Protein AF-A0AAD1RWJ0-F1 (afdb_monomer)

Structure (mmCIF, N/CA/C/O backbone):
data_AF-A0AAD1RWJ0-F1
#
_entry.id   AF-A0AAD1RWJ0-F1
#
loop_
_atom_site.group_PDB
_atom_site.id
_atom_site.type_symbol
_atom_site.label_atom_id
_atom_site.label_alt_id
_atom_site.label_comp_id
_atom_site.label_asym_id
_atom_site.label_entity_id
_atom_site.label_seq_id
_atom_site.pdbx_PDB_ins_code
_atom_site.Cartn_x
_atom_site.Cartn_y
_atom_site.Cartn_z
_atom_site.occupancy
_atom_site.B_iso_or_equiv
_atom_site.auth_seq_id
_atom_site.auth_comp_id
_atom_site.auth_asym_id
_atom_site.auth_atom_id
_atom_site.pdbx_PDB_model_num
ATOM 1 N N . MET A 1 1 ? 9.989 18.189 -9.748 1.00 42.88 1 MET A N 1
ATOM 2 C CA . MET A 1 1 ? 9.091 17.374 -8.898 1.00 42.88 1 MET A CA 1
ATOM 3 C C . MET A 1 1 ? 9.629 17.448 -7.470 1.00 42.88 1 MET A C 1
ATOM 5 O O . MET A 1 1 ? 10.828 17.270 -7.305 1.00 42.88 1 MET A O 1
ATOM 9 N N . ARG A 1 2 ? 8.821 17.850 -6.477 1.00 47.28 2 ARG A N 1
ATOM 10 C CA . ARG A 1 2 ? 9.262 18.104 -5.085 1.00 47.28 2 ARG A CA 1
ATOM 11 C C . ARG A 1 2 ? 8.945 16.891 -4.203 1.00 47.28 2 ARG A C 1
ATOM 13 O O . ARG A 1 2 ? 7.812 16.426 -4.226 1.00 47.28 2 ARG A O 1
ATOM 20 N N . ALA A 1 3 ? 9.927 16.412 -3.439 1.00 52.38 3 ALA A N 1
ATOM 21 C CA . ALA A 1 3 ? 9.754 15.377 -2.417 1.00 52.38 3 ALA A CA 1
ATOM 22 C C . ALA A 1 3 ? 9.238 15.987 -1.092 1.00 52.38 3 ALA A C 1
ATOM 24 O O . ALA A 1 3 ? 9.567 17.142 -0.806 1.00 52.38 3 ALA A O 1
ATOM 25 N N . PRO A 1 4 ? 8.457 15.254 -0.274 1.00 54.41 4 PRO A N 1
ATOM 26 C CA . PRO A 1 4 ? 8.002 15.746 1.024 1.00 54.41 4 PRO A CA 1
ATOM 27 C C . PRO A 1 4 ? 9.084 15.598 2.109 1.00 54.41 4 PRO A C 1
ATOM 29 O O . PRO A 1 4 ? 9.644 14.523 2.317 1.00 54.41 4 PRO A O 1
ATOM 32 N N . SER A 1 5 ? 9.355 16.696 2.820 1.00 50.44 5 SER A N 1
ATOM 33 C CA . SER A 1 5 ? 10.233 16.772 3.991 1.00 50.44 5 SER A CA 1
ATOM 34 C C . SER A 1 5 ? 9.494 16.334 5.259 1.00 50.44 5 SER A C 1
ATOM 36 O O . SER A 1 5 ? 8.494 16.952 5.621 1.00 50.44 5 SER A O 1
ATOM 38 N N . TRP A 1 6 ? 10.000 15.325 5.967 1.00 49.28 6 TRP A N 1
ATOM 39 C CA . TRP A 1 6 ? 9.500 14.935 7.289 1.00 49.28 6 TRP A CA 1
ATOM 40 C C . TRP A 1 6 ? 10.481 15.416 8.362 1.00 49.28 6 TRP A C 1
ATOM 42 O O . TRP A 1 6 ? 11.489 14.769 8.634 1.00 49.28 6 TRP A O 1
ATOM 52 N N . THR A 1 7 ? 10.208 16.572 8.965 1.00 56.56 7 THR A N 1
ATOM 53 C CA . THR A 1 7 ? 10.874 17.003 10.201 1.00 56.56 7 THR A CA 1
ATOM 54 C C . THR A 1 7 ? 10.150 16.378 11.388 1.00 56.56 7 THR A C 1
ATOM 56 O O . THR A 1 7 ? 8.975 16.657 11.626 1.00 56.56 7 THR A O 1
ATOM 59 N N . GLY A 1 8 ? 10.850 15.492 12.097 1.00 38.75 8 GLY A N 1
ATOM 60 C CA . GLY A 1 8 ? 10.340 14.764 13.253 1.00 38.75 8 GLY A CA 1
ATOM 61 C C . GLY A 1 8 ? 10.073 15.663 14.459 1.00 38.75 8 GLY A C 1
ATOM 62 O O . GLY A 1 8 ? 10.900 16.492 14.828 1.00 38.75 8 GLY A O 1
ATOM 63 N N . HIS A 1 9 ? 8.931 15.439 15.106 1.00 42.75 9 HIS A N 1
ATOM 64 C CA . HIS A 1 9 ? 8.658 15.929 16.452 1.00 42.75 9 HIS A CA 1
ATOM 65 C C . HIS A 1 9 ? 9.083 14.859 17.463 1.00 42.75 9 HIS A C 1
ATOM 67 O O . HIS A 1 9 ? 8.524 13.764 17.509 1.00 42.75 9 HIS A O 1
ATOM 73 N N . ARG A 1 10 ? 10.100 15.188 18.262 1.00 45.78 10 ARG A N 1
ATOM 74 C CA . ARG A 1 10 ? 10.555 14.432 19.431 1.00 45.78 10 ARG A CA 1
ATOM 75 C C . ARG A 1 10 ? 10.017 15.167 20.659 1.00 45.78 10 ARG A C 1
ATOM 77 O O . ARG A 1 10 ? 10.449 16.285 20.912 1.00 45.78 10 ARG A O 1
ATOM 84 N N . SER A 1 11 ? 9.102 14.555 21.402 1.00 53.25 11 SER A N 1
ATOM 85 C CA . SER A 1 11 ? 8.673 15.053 22.714 1.00 53.25 11 SER A CA 1
ATOM 86 C C . SER A 1 11 ? 8.877 13.943 23.735 1.00 53.25 11 SER A C 1
ATOM 88 O O . SER A 1 11 ? 8.179 12.932 23.730 1.00 53.25 11 SER A O 1
ATOM 90 N N . THR A 1 12 ? 9.911 14.121 24.549 1.00 50.44 12 THR A N 1
ATOM 91 C CA . THR A 1 12 ? 10.220 13.346 25.749 1.00 50.44 12 THR A CA 1
ATOM 92 C C . THR A 1 12 ? 9.875 14.215 26.948 1.00 50.44 12 THR A C 1
ATOM 94 O O . THR A 1 12 ? 10.560 15.207 27.173 1.00 50.44 12 THR A O 1
ATOM 97 N N . GLU A 1 13 ? 8.857 13.835 27.711 1.00 46.53 13 GLU A N 1
ATOM 98 C CA . GLU A 1 13 ? 8.582 14.357 29.055 1.00 46.53 13 GLU A CA 1
ATOM 99 C C . GLU A 1 13 ? 8.280 13.123 29.922 1.00 46.53 13 GLU A C 1
ATOM 101 O O . GLU A 1 13 ? 7.460 12.285 29.552 1.00 46.53 13 GLU A O 1
ATOM 106 N N . ALA A 1 14 ? 9.214 12.763 30.804 1.00 40.62 14 ALA A N 1
ATOM 107 C CA . ALA A 1 14 ? 9.279 13.174 32.211 1.00 40.62 14 ALA A CA 1
ATOM 108 C C . ALA A 1 14 ? 8.410 12.246 33.079 1.00 40.62 14 ALA A C 1
ATOM 110 O O . ALA A 1 14 ? 7.192 12.370 33.137 1.00 40.62 14 ALA A O 1
ATOM 111 N N . ILE A 1 15 ? 9.066 11.264 33.706 1.00 42.72 15 ILE A N 1
ATOM 112 C CA . ILE A 1 15 ? 8.490 10.391 34.731 1.00 42.72 15 ILE A CA 1
ATOM 113 C C . ILE A 1 15 ? 9.055 10.892 36.060 1.00 42.72 15 ILE A C 1
ATOM 115 O O . ILE A 1 15 ? 10.237 10.693 36.333 1.00 42.72 15 ILE A O 1
ATOM 119 N N . GLU A 1 16 ? 8.224 11.567 36.849 1.00 48.88 16 GLU A N 1
ATOM 120 C CA . GLU A 1 16 ? 8.459 11.797 38.275 1.00 48.88 16 GLU A 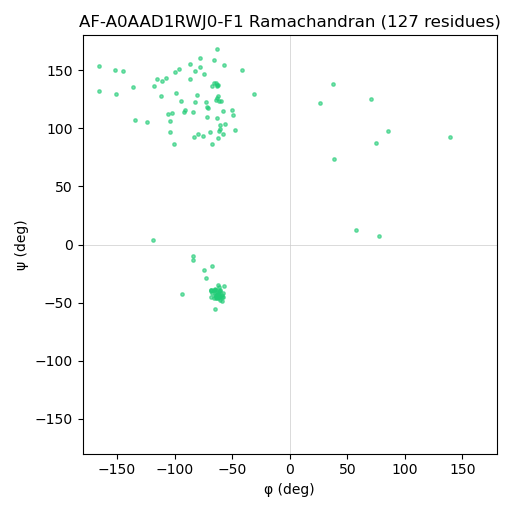CA 1
ATOM 121 C C . GLU A 1 16 ? 7.731 10.703 39.074 1.00 48.88 16 GLU A C 1
ATOM 123 O O . GLU A 1 16 ? 6.525 10.501 38.932 1.00 48.88 16 GLU A O 1
ATOM 128 N N . GLU A 1 17 ? 8.488 9.978 39.895 1.00 44.47 17 GLU A N 1
ATOM 129 C CA . GLU A 1 17 ? 8.018 9.307 41.117 1.00 44.47 17 GLU A CA 1
ATOM 130 C C . GLU A 1 17 ? 7.886 10.368 42.233 1.00 44.47 17 GLU A C 1
ATOM 132 O O . GLU A 1 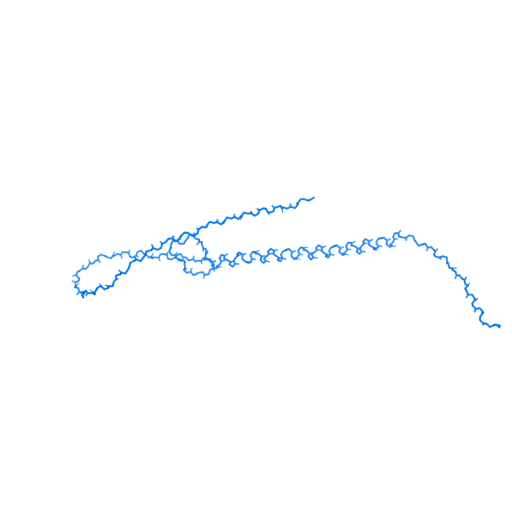17 ? 8.622 11.359 42.168 1.00 44.47 17 GLU A O 1
ATOM 137 N N . PRO A 1 18 ? 7.013 10.215 43.260 1.00 47.38 18 PRO A N 1
ATOM 138 C CA . PRO A 1 18 ? 7.347 9.315 44.379 1.00 47.38 18 PRO A CA 1
ATOM 139 C C . PRO A 1 18 ? 6.187 8.640 45.154 1.00 47.38 18 PRO A C 1
ATOM 141 O O . PRO A 1 18 ? 5.099 9.181 45.317 1.00 47.38 18 PRO A O 1
ATOM 144 N N . LEU A 1 19 ? 6.514 7.444 45.672 1.00 48.69 19 LEU A N 1
ATOM 145 C CA . LEU A 1 19 ? 6.240 6.883 47.012 1.00 48.69 19 LEU A CA 1
ATOM 146 C C . LEU A 1 19 ?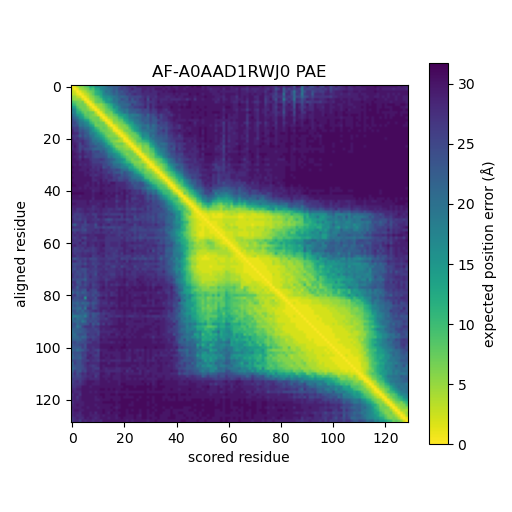 5.020 7.392 47.806 1.00 48.69 19 LEU A C 1
ATOM 148 O O . LEU A 1 19 ? 5.033 8.516 48.281 1.00 48.69 19 LEU A O 1
ATOM 152 N N . GLU A 1 20 ? 4.120 6.469 48.172 1.00 39.91 20 GLU A N 1
ATOM 153 C CA . GLU A 1 20 ? 3.724 6.253 49.577 1.00 39.91 20 GLU A CA 1
ATOM 154 C C . GLU A 1 20 ? 2.955 4.927 49.750 1.00 39.91 20 GLU A C 1
ATOM 156 O O . GLU A 1 20 ? 2.039 4.595 49.000 1.00 39.91 20 GLU A O 1
ATOM 161 N N . SER A 1 21 ? 3.355 4.147 50.758 1.00 49.81 21 SER A N 1
ATOM 162 C CA . SER A 1 21 ? 2.581 3.022 51.303 1.00 49.81 21 SER A CA 1
ATOM 163 C C . SER A 1 21 ? 1.616 3.545 52.371 1.00 49.81 21 SER A C 1
ATOM 165 O O . SER A 1 21 ? 1.962 4.492 53.074 1.00 49.81 21 SER A O 1
ATOM 167 N N . PRO A 1 22 ? 0.499 2.848 52.634 1.00 48.06 22 PRO A N 1
ATOM 168 C CA . PRO A 1 22 ? 0.372 2.359 54.004 1.00 48.06 22 PRO A CA 1
ATOM 169 C C . PRO A 1 22 ? -0.126 0.916 54.125 1.00 48.06 22 PRO A C 1
ATOM 171 O O . PRO A 1 22 ? -1.098 0.468 53.522 1.00 48.06 22 PRO A O 1
ATOM 174 N N . SER A 1 23 ? 0.579 0.233 55.018 1.00 49.38 23 SER A N 1
ATOM 175 C CA . SER A 1 23 ? 0.224 -0.980 55.739 1.00 49.38 23 SER A CA 1
ATOM 176 C C . SER A 1 23 ? -0.997 -0.748 56.629 1.00 49.38 23 SER A C 1
ATOM 178 O O . SER A 1 23 ? -0.913 0.138 57.462 1.00 49.38 23 SER A O 1
ATOM 180 N N . HIS A 1 24 ? -2.050 -1.572 56.542 1.00 51.03 24 HIS A N 1
ATOM 181 C CA . HIS A 1 24 ? -2.858 -1.971 57.706 1.00 51.03 24 HIS A CA 1
ATOM 182 C C . HIS A 1 24 ? -3.467 -3.364 57.492 1.00 51.03 24 HIS A C 1
ATOM 184 O O . HIS A 1 24 ? -4.0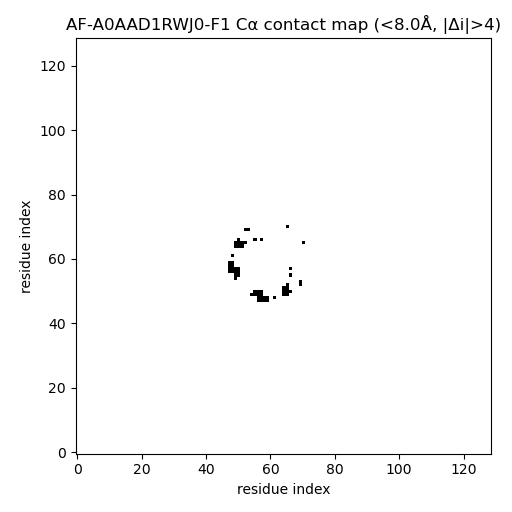69 -3.673 56.466 1.00 51.03 24 HIS A O 1
ATOM 190 N N . LYS A 1 25 ? -3.266 -4.209 58.503 1.00 40.91 25 LYS A N 1
ATOM 191 C CA . LYS A 1 25 ? -3.675 -5.607 58.611 1.00 40.91 25 LYS A CA 1
ATOM 192 C C . LYS A 1 25 ? -4.772 -5.703 59.677 1.00 40.91 25 LYS A C 1
ATOM 194 O O . LYS A 1 25 ? -4.619 -5.108 60.738 1.00 40.91 25 LYS A O 1
ATOM 199 N N . SER A 1 26 ? -5.775 -6.538 59.398 1.00 43.53 26 SER A N 1
ATOM 200 C CA . SER A 1 26 ? -6.779 -7.112 60.313 1.00 43.53 26 SER A CA 1
ATOM 201 C C . SER A 1 26 ? -7.861 -6.185 60.886 1.00 43.53 26 SER A C 1
ATOM 203 O O . SER A 1 26 ? -7.566 -5.261 61.627 1.00 43.53 26 SER A O 1
ATOM 205 N N . MET A 1 27 ? -9.132 -6.555 60.697 1.00 39.19 27 MET A N 1
ATOM 206 C CA . MET A 1 27 ? -9.911 -7.271 61.719 1.00 39.19 27 MET A CA 1
ATOM 207 C C . MET A 1 27 ? -11.190 -7.878 61.119 1.00 39.19 27 MET A C 1
ATOM 209 O O . MET A 1 27 ? -11.686 -7.456 60.079 1.00 39.19 27 MET A O 1
ATOM 213 N N . SER A 1 28 ? -11.628 -8.947 61.771 1.00 43.00 28 SER A N 1
ATOM 214 C CA . SER A 1 28 ? -12.570 -9.974 61.338 1.00 43.00 28 SER A CA 1
ATOM 215 C C . SER A 1 28 ? -14.053 -9.573 61.401 1.00 43.00 28 SER A C 1
ATOM 217 O O . SER A 1 28 ? -14.440 -8.676 62.144 1.00 43.00 28 SER A O 1
ATOM 219 N N . ASN A 1 29 ? -14.858 -10.331 60.645 1.00 41.19 29 ASN A N 1
ATOM 220 C CA . ASN A 1 29 ? -16.328 -10.418 60.641 1.00 41.19 29 ASN A CA 1
ATOM 221 C C . ASN A 1 29 ? -16.998 -10.412 62.026 1.00 41.19 29 ASN A C 1
ATOM 223 O O . ASN A 1 29 ? -16.522 -11.087 62.940 1.00 41.19 29 ASN A O 1
ATOM 227 N N . PRO A 1 30 ? -18.232 -9.888 62.081 1.00 44.94 30 PRO A N 1
ATOM 228 C CA . PRO A 1 30 ? -19.337 -10.511 62.798 1.00 44.94 30 PRO A CA 1
ATOM 229 C C . PRO A 1 30 ? -20.376 -11.132 61.842 1.00 44.94 30 PRO A C 1
ATOM 231 O O . PRO A 1 30 ? -20.659 -10.615 60.763 1.00 44.94 30 PRO A O 1
ATOM 234 N N . GLU A 1 31 ? -20.914 -12.270 62.276 1.00 45.53 31 GLU A N 1
ATOM 235 C CA . GLU A 1 31 ? -21.961 -13.102 61.667 1.00 45.53 31 GLU A CA 1
ATOM 236 C C . GLU A 1 31 ? -23.350 -12.419 61.537 1.00 45.53 31 GLU A C 1
ATOM 238 O O . GLU A 1 31 ? -23.563 -11.333 62.081 1.00 45.53 31 GLU A O 1
ATOM 243 N N . PRO A 1 32 ? -24.292 -13.021 60.774 1.00 44.97 32 PRO A N 1
ATOM 244 C CA . PRO A 1 32 ? -25.433 -12.334 60.175 1.00 44.97 32 PRO A CA 1
ATOM 245 C C . PRO A 1 32 ? -26.644 -12.252 61.113 1.00 44.97 32 PRO A C 1
ATOM 247 O O . PRO A 1 32 ? -26.972 -13.207 61.811 1.00 44.97 32 PRO A O 1
ATOM 250 N N . VAL A 1 33 ? -27.357 -11.124 61.068 1.00 47.47 33 VAL A N 1
ATOM 251 C CA . VAL A 1 33 ? -28.640 -10.928 61.760 1.00 47.47 33 VAL A CA 1
ATOM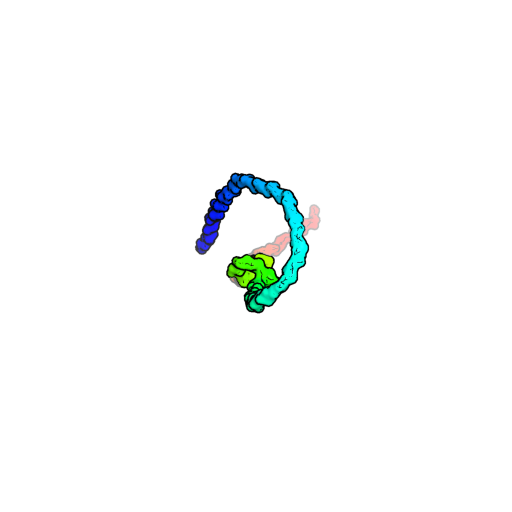 252 C C . VAL A 1 33 ? -29.761 -10.805 60.724 1.00 47.47 33 VAL A C 1
ATOM 254 O O . VAL A 1 33 ? -29.670 -10.031 59.769 1.00 47.47 33 VAL A O 1
ATOM 257 N N . ASP A 1 34 ? -30.804 -11.610 60.912 1.00 49.25 34 ASP A N 1
ATOM 258 C CA . ASP A 1 34 ? -31.980 -11.767 60.057 1.00 49.25 34 ASP A CA 1
ATOM 259 C C . ASP A 1 34 ? -32.811 -10.479 59.838 1.00 49.25 34 ASP A C 1
ATOM 261 O O . ASP A 1 34 ? -33.313 -9.885 60.785 1.00 49.25 34 ASP A O 1
ATOM 265 N N . LYS A 1 35 ? -32.974 -10.122 58.546 1.00 47.47 35 LYS A N 1
ATOM 266 C CA . LYS A 1 35 ? -34.146 -9.575 57.795 1.00 47.47 35 LYS A CA 1
ATOM 267 C C . LYS A 1 35 ? -35.100 -8.555 58.475 1.00 47.47 35 LYS A C 1
ATOM 269 O O . LYS A 1 35 ? -35.615 -8.812 59.555 1.00 47.47 35 LYS A O 1
ATOM 274 N N . PRO A 1 36 ? -35.541 -7.491 57.752 1.00 41.22 36 PRO A N 1
ATOM 275 C CA . PRO A 1 36 ? -36.521 -7.697 56.670 1.00 41.22 36 PRO A CA 1
ATOM 276 C C . PRO A 1 36 ? -36.401 -6.799 55.416 1.00 41.22 36 PRO A C 1
ATOM 278 O O . PRO A 1 36 ? -36.016 -5.638 55.468 1.00 41.22 36 PRO A O 1
ATOM 281 N N . ALA A 1 37 ? -36.816 -7.383 54.283 1.00 46.12 37 ALA A N 1
ATOM 282 C CA . ALA A 1 37 ? -37.338 -6.751 53.063 1.00 46.12 37 ALA A CA 1
ATOM 283 C C . ALA A 1 37 ? -36.688 -5.429 52.591 1.00 46.12 37 ALA A C 1
ATOM 285 O O . ALA A 1 37 ? -37.322 -4.371 52.601 1.00 46.12 37 ALA A O 1
ATOM 286 N N . GLU A 1 38 ? -35.469 -5.496 52.044 1.00 40.53 38 GLU A N 1
ATOM 287 C CA . GLU A 1 38 ? -35.013 -4.437 51.140 1.00 40.53 38 GLU A CA 1
ATOM 288 C C . GLU A 1 38 ? -35.764 -4.538 49.806 1.00 40.53 38 GLU A C 1
ATOM 290 O O . GLU A 1 38 ? -35.689 -5.529 49.076 1.00 40.53 38 GLU A O 1
ATOM 295 N N . LYS A 1 39 ? -36.503 -3.463 49.520 1.00 48.62 39 LYS A N 1
ATOM 296 C CA . LYS A 1 39 ? -37.032 -3.064 48.215 1.00 48.62 39 LYS A CA 1
ATOM 297 C C . LYS A 1 39 ? -36.096 -3.521 47.100 1.00 48.62 39 LYS A C 1
ATOM 299 O O . LYS A 1 39 ? -34.906 -3.220 47.153 1.00 48.62 39 LYS A O 1
ATOM 304 N N . GLY A 1 40 ? -36.653 -4.198 46.095 1.00 48.78 40 GLY A N 1
ATOM 305 C CA . GLY A 1 40 ? -35.940 -4.600 44.888 1.00 48.78 40 GLY A CA 1
ATOM 306 C C . GLY A 1 40 ? -35.147 -3.429 44.321 1.00 48.78 40 GLY A C 1
ATOM 307 O O . GLY A 1 40 ? -35.693 -2.560 43.643 1.00 48.78 40 GLY A O 1
ATOM 308 N N . LYS A 1 41 ? -33.847 -3.399 44.625 1.00 49.69 41 LYS A N 1
ATOM 309 C CA . LYS A 1 41 ? -32.885 -2.570 43.919 1.00 49.69 41 LYS A CA 1
ATOM 310 C C . LYS A 1 41 ? -32.908 -3.118 42.504 1.00 49.69 41 LYS A C 1
ATOM 312 O O . LYS A 1 41 ? -32.502 -4.255 42.270 1.00 49.69 41 LYS A O 1
ATOM 317 N N . CYS A 1 42 ? -33.466 -2.341 41.582 1.00 47.47 42 CYS A N 1
ATOM 318 C CA . CYS A 1 42 ? -33.263 -2.564 40.164 1.00 47.47 42 CYS A CA 1
ATOM 319 C C . CYS A 1 42 ? -31.746 -2.498 39.962 1.00 47.47 42 CYS A C 1
ATOM 321 O O . CYS A 1 42 ? -31.174 -1.410 39.926 1.00 47.47 42 CYS A O 1
ATOM 323 N N . LEU A 1 43 ? -31.082 -3.658 39.976 1.00 56.44 43 LEU A N 1
ATOM 324 C CA . LEU A 1 43 ? -29.682 -3.782 39.611 1.00 56.44 43 LEU A CA 1
ATOM 325 C C . LEU A 1 43 ? -29.626 -3.318 38.162 1.00 56.44 43 LEU A C 1
ATOM 327 O O . LEU A 1 43 ? -30.037 -4.040 37.252 1.00 56.44 43 LEU A O 1
ATOM 331 N N . SER A 1 44 ? -29.216 -2.067 37.962 1.00 61.28 44 SER A N 1
ATOM 332 C CA . SER A 1 44 ? -28.902 -1.534 36.648 1.00 61.28 44 SER A CA 1
ATOM 333 C C . SER A 1 44 ? -27.971 -2.541 35.992 1.00 61.28 44 SER A C 1
ATOM 335 O O . SER A 1 44 ? -26.864 -2.753 36.488 1.00 61.28 44 SER A O 1
ATOM 337 N N . LYS A 1 45 ? -28.448 -3.225 34.945 1.00 62.56 45 LYS A N 1
ATOM 338 C CA . LYS A 1 45 ? -27.633 -4.165 34.177 1.00 62.56 45 LYS A CA 1
ATOM 339 C C . LYS A 1 45 ? -26.352 -3.425 33.812 1.00 62.56 45 LYS A C 1
ATOM 341 O O . LYS A 1 45 ? -26.431 -2.418 33.112 1.00 62.56 45 LYS A O 1
ATOM 346 N N . THR A 1 46 ? -25.209 -3.878 34.317 1.00 64.94 46 THR A N 1
ATOM 347 C CA . THR A 1 46 ? -23.911 -3.347 33.907 1.00 64.94 46 THR A CA 1
ATOM 348 C C . THR A 1 46 ? -23.798 -3.611 32.412 1.00 64.94 46 THR A C 1
ATOM 350 O O . THR A 1 46 ? -23.646 -4.754 31.982 1.00 64.94 46 THR A O 1
ATOM 353 N N . ILE A 1 47 ? -24.002 -2.574 31.599 1.00 70.62 47 ILE A N 1
ATOM 354 C CA . ILE A 1 47 ? -23.842 -2.675 30.152 1.00 70.62 47 ILE A CA 1
ATOM 355 C C . ILE A 1 47 ? -22.339 -2.689 29.915 1.00 70.62 47 ILE A C 1
ATOM 357 O O . ILE A 1 47 ? -21.705 -1.639 29.839 1.00 70.62 47 ILE A O 1
ATOM 361 N N . HIS A 1 48 ? -21.765 -3.885 29.842 1.00 75.75 48 HIS A N 1
ATOM 362 C CA . HIS A 1 48 ? -20.390 -4.035 29.397 1.00 75.75 48 HIS A CA 1
ATOM 363 C C . HIS A 1 48 ? -20.297 -3.522 27.958 1.00 75.75 48 HIS A C 1
ATOM 365 O O . HIS A 1 48 ? -21.034 -3.973 27.078 1.00 75.75 48 HIS A O 1
ATOM 371 N N . LEU A 1 49 ? -19.409 -2.558 27.715 1.00 85.12 49 LEU A N 1
ATOM 372 C CA . LEU A 1 49 ? -19.054 -2.159 26.357 1.00 85.12 49 LEU A CA 1
ATOM 373 C C . LEU A 1 49 ? -18.385 -3.348 25.664 1.00 85.12 49 LEU A C 1
ATOM 375 O O . LEU A 1 49 ? -17.583 -4.048 26.271 1.00 85.12 49 LEU A O 1
ATOM 379 N N . ILE A 1 50 ? -18.714 -3.586 24.398 1.00 90.69 50 ILE A N 1
ATOM 380 C CA . ILE A 1 50 ? -18.202 -4.727 23.632 1.00 90.69 50 ILE A CA 1
ATOM 381 C C . ILE A 1 50 ? -17.389 -4.204 22.449 1.00 90.69 50 ILE A C 1
ATOM 383 O O . ILE A 1 50 ? -17.800 -3.260 21.771 1.00 90.69 50 ILE A O 1
ATOM 387 N N . CYS A 1 51 ? -16.233 -4.817 22.192 1.00 92.94 51 CYS A N 1
ATOM 388 C CA . CYS A 1 51 ? -15.426 -4.527 21.013 1.00 92.94 51 CYS A CA 1
ATOM 389 C C . CYS A 1 51 ? -16.186 -4.912 19.738 1.00 92.94 51 CYS A C 1
ATOM 391 O O . CYS A 1 51 ? -16.531 -6.077 19.558 1.00 92.94 51 CYS A O 1
ATOM 393 N N . SER A 1 52 ? -16.362 -3.975 18.805 1.00 91.00 52 SER A N 1
ATOM 394 C CA . SER A 1 52 ? -17.089 -4.233 17.553 1.00 91.00 52 SER A CA 1
ATOM 395 C C . SER A 1 52 ? -16.394 -5.202 16.591 1.00 91.00 52 SER A C 1
ATOM 397 O O . SER A 1 52 ? -17.051 -5.725 15.700 1.00 91.00 52 SER A O 1
ATOM 399 N N . ALA A 1 53 ? -15.087 -5.441 16.745 1.00 92.50 53 ALA A N 1
ATOM 400 C CA . ALA A 1 53 ? -14.336 -6.347 15.870 1.00 92.50 53 ALA A CA 1
ATOM 401 C C . ALA A 1 53 ? -14.256 -7.784 16.406 1.00 92.50 53 ALA A C 1
ATOM 403 O O . ALA A 1 53 ? -14.408 -8.729 15.643 1.00 92.50 53 ALA A O 1
ATOM 404 N N . CYS A 1 54 ? -14.014 -7.961 17.708 1.00 93.38 54 CYS A N 1
ATOM 405 C CA . CYS A 1 54 ? -13.770 -9.285 18.296 1.00 93.38 54 CYS A CA 1
ATOM 406 C C . CYS A 1 54 ? -14.795 -9.704 19.352 1.00 93.38 54 CYS A C 1
ATOM 408 O O . CYS A 1 54 ? -14.635 -10.750 19.968 1.00 93.38 54 CYS A O 1
ATOM 410 N N . SER A 1 55 ? -15.831 -8.895 19.587 1.00 93.06 55 SER A N 1
ATOM 411 C CA . SER A 1 55 ? -16.897 -9.146 20.566 1.00 93.06 55 SER A CA 1
ATOM 412 C C . SER A 1 55 ? -16.438 -9.350 22.019 1.00 93.06 55 SER A C 1
ATOM 414 O O . SER A 1 55 ? -17.232 -9.747 22.868 1.00 93.06 55 SER A O 1
ATOM 416 N N . HIS A 1 56 ? -15.178 -9.042 22.343 1.00 90.62 56 HIS A N 1
ATOM 417 C CA . HIS A 1 56 ? -14.684 -9.112 23.716 1.00 90.62 56 HIS A CA 1
ATOM 418 C C . HIS A 1 56 ? -15.198 -7.945 24.574 1.00 90.62 56 HIS A C 1
ATOM 420 O O . HIS A 1 56 ? -15.332 -6.827 24.055 1.00 90.62 56 HIS A O 1
ATOM 426 N N . PRO A 1 57 ? -15.427 -8.170 25.883 1.00 89.06 57 PRO A N 1
ATOM 427 C CA . PRO A 1 57 ? -15.782 -7.106 26.811 1.00 89.06 57 PRO A CA 1
ATOM 428 C C . PRO A 1 57 ? -14.656 -6.074 26.897 1.00 89.06 57 PRO A C 1
ATOM 430 O O . PRO A 1 57 ? -13.473 -6.414 26.966 1.00 89.06 57 PRO A O 1
ATOM 433 N N . LEU A 1 58 ? -15.033 -4.804 26.895 1.00 90.12 58 LEU A N 1
ATOM 434 C CA . LEU A 1 58 ? -14.149 -3.670 27.097 1.00 90.12 58 LEU A CA 1
ATOM 435 C C . LEU A 1 58 ? -14.200 -3.240 28.572 1.00 90.12 58 LEU A C 1
ATOM 437 O O . LEU A 1 58 ? -15.236 -3.410 29.217 1.00 90.12 58 LEU A O 1
ATOM 441 N N . PRO A 1 59 ? -13.104 -2.672 29.106 1.00 86.56 59 PRO A N 1
ATOM 442 C CA . PRO A 1 59 ? -13.079 -2.140 30.464 1.00 86.56 59 PRO A CA 1
ATOM 443 C C . PRO A 1 59 ? -14.151 -1.068 30.692 1.00 86.56 59 PRO A C 1
ATOM 445 O O . PRO A 1 59 ? -14.545 -0.353 29.765 1.00 86.56 59 PRO A O 1
ATOM 448 N N . ASP A 1 60 ? -14.570 -0.892 31.940 1.00 81.94 60 ASP A N 1
ATOM 449 C CA . ASP A 1 60 ? -15.483 0.193 32.292 1.00 81.94 60 ASP A CA 1
ATOM 450 C C . ASP A 1 60 ? -14.827 1.561 32.022 1.00 81.94 60 ASP A C 1
ATOM 452 O O . ASP A 1 60 ? -13.639 1.774 32.270 1.00 81.94 60 ASP A O 1
ATOM 456 N N . GLY A 1 61 ? -15.590 2.493 31.441 1.00 80.81 61 GLY A N 1
ATOM 457 C CA . GLY A 1 61 ? -15.081 3.811 31.032 1.00 80.81 61 GLY A CA 1
ATOM 458 C C . GLY A 1 61 ? -14.269 3.820 29.728 1.00 80.81 61 GLY A C 1
ATOM 459 O O . GLY A 1 61 ? -13.700 4.852 29.359 1.00 80.81 61 GLY A O 1
ATOM 460 N N . TYR A 1 62 ? -14.217 2.703 28.996 1.00 85.00 62 TYR A N 1
ATOM 461 C CA . TYR A 1 62 ? -13.492 2.622 27.733 1.00 85.00 62 TYR A CA 1
ATOM 462 C C . TYR A 1 62 ? -14.191 3.423 26.622 1.00 85.00 62 TYR A C 1
ATOM 464 O O . TYR A 1 62 ? -15.322 3.148 26.230 1.00 85.00 62 TYR A O 1
ATOM 472 N N . LYS A 1 63 ? -13.501 4.443 26.095 1.00 84.81 63 LYS A N 1
ATOM 473 C CA . LYS A 1 63 ? -14.074 5.420 25.147 1.00 84.81 63 LYS A CA 1
ATOM 474 C C . LYS A 1 63 ? -14.068 4.970 23.680 1.00 84.81 63 LYS A C 1
ATOM 476 O O . LYS A 1 63 ? -14.671 5.630 22.837 1.00 84.81 63 LYS A O 1
ATOM 481 N N . ARG A 1 64 ? -13.335 3.906 23.336 1.00 84.69 64 ARG A N 1
ATOM 482 C CA . ARG A 1 64 ? -13.152 3.452 21.945 1.00 84.69 64 ARG A CA 1
ATOM 483 C C . ARG A 1 64 ? -14.084 2.283 21.623 1.00 84.69 64 ARG A C 1
ATOM 485 O O . ARG A 1 64 ? -14.359 1.457 22.480 1.00 84.69 64 ARG A O 1
ATOM 492 N N . LYS A 1 65 ? -14.510 2.184 20.358 1.00 87.44 65 LYS A N 1
ATOM 493 C CA . LYS A 1 65 ? -15.365 1.085 19.858 1.00 87.44 65 LYS A CA 1
ATOM 494 C C . LYS A 1 65 ? -14.617 -0.244 19.667 1.00 87.44 65 LYS A C 1
ATOM 496 O O . LYS A 1 65 ? -15.230 -1.305 19.661 1.00 87.44 65 LYS A O 1
ATOM 501 N N . HIS A 1 66 ? -13.296 -0.180 19.514 1.00 90.75 66 HIS A N 1
ATOM 502 C CA . HIS A 1 66 ? -12.423 -1.332 19.291 1.00 90.75 66 HIS A CA 1
ATOM 503 C C . HIS A 1 66 ? -11.466 -1.495 20.464 1.00 90.75 66 HIS A C 1
ATOM 505 O O . HIS A 1 66 ? -10.950 -0.495 20.966 1.00 90.75 66 HIS A O 1
ATOM 511 N N . CYS A 1 67 ? -11.183 -2.736 20.859 1.00 91.88 67 CYS A N 1
ATOM 512 C CA . CYS A 1 67 ? -10.146 -3.014 21.842 1.00 91.88 67 CYS A CA 1
ATOM 513 C C . CYS A 1 67 ? -8.761 -2.640 21.291 1.00 91.88 67 CYS A C 1
ATOM 515 O O . CYS A 1 67 ? -8.546 -2.565 20.077 1.00 91.88 67 CYS A O 1
ATOM 517 N N . ASN A 1 68 ? -7.803 -2.431 22.195 1.00 90.00 68 ASN A N 1
ATOM 518 C CA . ASN A 1 68 ? -6.440 -2.051 21.823 1.00 90.00 68 ASN A CA 1
ATOM 519 C C . ASN A 1 68 ? -5.790 -3.063 20.868 1.00 90.00 68 ASN A C 1
ATOM 521 O O . ASN A 1 68 ? -5.046 -2.649 19.986 1.00 90.00 68 ASN A O 1
ATOM 525 N N . THR A 1 69 ? -6.073 -4.359 21.025 1.00 92.31 69 THR A N 1
ATOM 526 C CA . THR A 1 69 ? -5.533 -5.413 20.155 1.00 92.31 69 THR A CA 1
ATOM 527 C C . THR A 1 69 ? -6.046 -5.265 18.729 1.00 92.31 69 THR A C 1
ATOM 529 O O . THR A 1 69 ? -5.243 -5.064 17.827 1.00 92.31 69 THR A O 1
ATOM 532 N N . CYS A 1 70 ? -7.366 -5.225 18.529 1.00 92.19 70 CYS A N 1
ATOM 533 C CA . CYS A 1 70 ? -7.947 -5.054 17.196 1.00 92.19 70 CYS A CA 1
ATOM 534 C C . CYS A 1 70 ? -7.553 -3.715 16.557 1.00 92.19 70 CYS A C 1
ATOM 536 O O . CYS A 1 70 ? -7.344 -3.640 15.351 1.00 92.19 70 CYS A O 1
ATOM 538 N N . ALA A 1 71 ? -7.412 -2.651 17.355 1.00 89.81 71 ALA A N 1
ATOM 539 C CA . ALA A 1 71 ? -6.928 -1.367 16.854 1.00 89.81 71 ALA A CA 1
ATOM 540 C C . ALA A 1 71 ? -5.465 -1.440 16.374 1.00 89.81 71 ALA A C 1
ATOM 542 O O . ALA A 1 71 ? -5.123 -0.835 15.360 1.00 89.81 71 ALA A O 1
ATOM 543 N N . LYS A 1 72 ? -4.605 -2.185 17.083 1.00 91.12 72 LYS A N 1
ATOM 544 C CA . LYS A 1 72 ? -3.214 -2.424 16.671 1.00 91.12 72 LYS A CA 1
ATOM 545 C C . LYS A 1 72 ? -3.142 -3.295 15.422 1.00 91.12 72 LYS A C 1
ATOM 547 O O . LYS A 1 72 ? -2.411 -2.949 14.507 1.00 91.12 72 LYS A O 1
ATOM 552 N N . GLU A 1 73 ? -3.917 -4.373 15.362 1.00 91.81 73 GLU A N 1
ATOM 553 C CA . GLU A 1 73 ? -3.979 -5.259 14.193 1.00 91.81 73 GLU A CA 1
ATOM 554 C C . GLU A 1 73 ? -4.415 -4.500 12.940 1.00 91.81 73 GLU A C 1
ATOM 556 O O . GLU A 1 73 ? -3.757 -4.601 11.910 1.00 91.81 73 GLU A 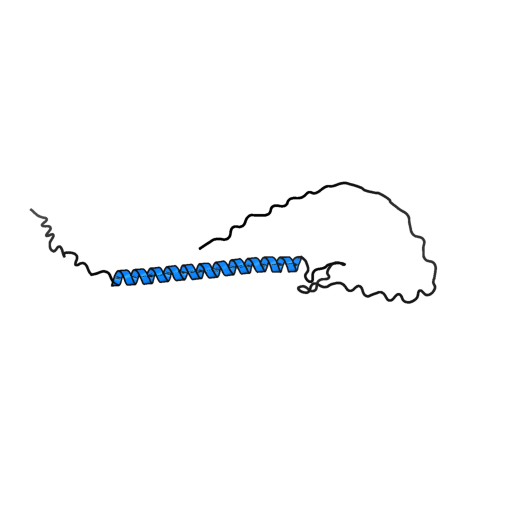O 1
ATOM 561 N N . ALA A 1 74 ? -5.451 -3.663 13.041 1.00 87.56 74 ALA A N 1
ATOM 562 C CA . ALA A 1 74 ? -5.889 -2.821 11.931 1.00 87.56 74 ALA A CA 1
ATOM 563 C C . ALA A 1 74 ? -4.797 -1.836 11.471 1.00 87.56 74 ALA A C 1
ATOM 565 O O . ALA A 1 74 ? -4.613 -1.628 10.272 1.00 87.56 74 ALA A O 1
ATOM 566 N N . ALA A 1 75 ? -4.047 -1.244 12.407 1.00 85.00 75 ALA A N 1
ATOM 567 C CA . ALA A 1 75 ? -2.946 -0.341 12.078 1.00 85.00 75 ALA A CA 1
ATOM 568 C C . ALA A 1 75 ? -1.763 -1.071 11.418 1.00 85.00 75 ALA A C 1
ATOM 570 O O . ALA A 1 75 ? -1.163 -0.548 10.481 1.00 85.00 75 ALA A O 1
ATOM 571 N N . GLU A 1 76 ? -1.429 -2.276 11.879 1.00 87.38 76 GLU A N 1
ATOM 572 C CA . GLU A 1 76 ? -0.383 -3.106 11.274 1.00 87.38 76 GLU A CA 1
ATOM 573 C C . GLU A 1 76 ? -0.788 -3.608 9.883 1.00 87.38 76 GLU A C 1
ATOM 575 O O . GLU A 1 76 ? 0.020 -3.573 8.956 1.00 87.38 76 GLU A O 1
ATOM 580 N N . GLU A 1 77 ? -2.048 -3.999 9.695 1.00 84.75 77 GLU A N 1
ATOM 581 C CA . GLU A 1 77 ? -2.566 -4.402 8.386 1.00 84.75 77 GLU A CA 1
ATOM 582 C C . GLU A 1 77 ? -2.561 -3.232 7.393 1.00 84.75 77 GLU A C 1
ATOM 584 O O . GLU A 1 77 ? -2.154 -3.391 6.244 1.00 84.75 77 GLU A O 1
ATOM 589 N N . SER A 1 78 ? -2.891 -2.021 7.854 1.00 85.06 78 SER A N 1
ATOM 590 C CA . SER A 1 78 ? -2.773 -0.804 7.043 1.00 85.06 78 SER A CA 1
ATOM 591 C C . SER A 1 78 ? -1.342 -0.580 6.544 1.00 85.06 78 SER A C 1
ATOM 593 O O . SER A 1 78 ? -1.150 -0.229 5.381 1.00 85.06 78 SER A O 1
ATOM 595 N N . LYS A 1 79 ? -0.329 -0.811 7.389 1.00 85.25 79 LYS A N 1
ATOM 596 C CA . LYS A 1 79 ? 1.083 -0.685 6.988 1.00 85.25 79 LYS A CA 1
ATOM 597 C C . LYS A 1 79 ? 1.477 -1.753 5.968 1.00 85.25 79 LYS A C 1
ATOM 599 O O . LYS A 1 79 ? 2.156 -1.447 4.993 1.00 85.25 79 LYS A O 1
ATOM 604 N N . LYS A 1 80 ? 1.040 -3.004 6.154 1.00 85.50 80 LYS A N 1
ATOM 605 C CA . LYS A 1 80 ? 1.289 -4.088 5.184 1.00 85.50 80 LYS A CA 1
ATOM 606 C C . LYS A 1 80 ? 0.634 -3.799 3.832 1.00 85.50 80 LYS A C 1
ATOM 608 O O . LYS A 1 80 ? 1.252 -4.003 2.787 1.00 85.50 80 LYS A O 1
ATOM 613 N N . SER A 1 81 ? -0.589 -3.277 3.851 1.00 89.12 81 SER A N 1
ATOM 614 C CA . SER A 1 81 ? -1.309 -2.803 2.666 1.00 89.12 81 SER A CA 1
ATOM 615 C C . SER A 1 81 ? -0.530 -1.706 1.932 1.00 89.12 81 SER A C 1
ATOM 617 O O . SER A 1 81 ? -0.369 -1.763 0.714 1.00 89.12 81 SER A O 1
ATOM 619 N N . GLU A 1 82 ? 0.016 -0.731 2.657 1.00 87.75 82 GLU A N 1
ATOM 620 C CA . GLU A 1 82 ? 0.819 0.343 2.064 1.00 87.75 82 GLU A CA 1
ATOM 621 C C . GLU A 1 82 ? 2.108 -0.191 1.418 1.00 87.75 82 GLU A C 1
ATOM 623 O O . GLU A 1 82 ? 2.400 0.117 0.261 1.00 87.75 82 GLU A O 1
ATOM 628 N N . VAL A 1 83 ? 2.836 -1.067 2.118 1.00 89.81 83 VAL A N 1
ATOM 629 C CA . VAL A 1 83 ? 4.059 -1.696 1.594 1.00 89.81 83 VAL A CA 1
ATOM 630 C C . VAL A 1 83 ? 3.763 -2.544 0.357 1.00 89.81 83 VAL A C 1
ATOM 632 O O . VAL A 1 83 ? 4.475 -2.447 -0.640 1.00 89.81 83 VAL A O 1
ATOM 635 N N . SER A 1 84 ? 2.703 -3.353 0.378 1.00 92.06 84 SER A N 1
ATOM 636 C CA . SER A 1 84 ? 2.323 -4.174 -0.780 1.00 92.06 84 SER A CA 1
ATOM 637 C C . SER A 1 84 ? 1.911 -3.322 -1.984 1.00 92.06 84 SER A C 1
ATOM 639 O O . SER A 1 84 ? 2.314 -3.617 -3.111 1.00 92.06 84 SER A O 1
ATOM 641 N N . SER A 1 85 ? 1.200 -2.217 -1.751 1.00 91.94 85 SER A N 1
ATOM 642 C CA . SER A 1 85 ? 0.838 -1.253 -2.795 1.00 91.94 85 SER A CA 1
ATOM 643 C C . SER A 1 85 ? 2.080 -0.615 -3.422 1.00 91.94 85 SER A C 1
ATOM 645 O O . SER A 1 85 ? 2.188 -0.534 -4.646 1.00 91.94 85 SER A O 1
ATOM 647 N N . PHE A 1 86 ? 3.061 -0.231 -2.600 1.00 94.12 86 PHE A N 1
ATOM 648 C CA . PHE A 1 86 ? 4.338 0.301 -3.076 1.00 94.12 86 PHE A CA 1
ATOM 649 C C . PHE A 1 86 ? 5.139 -0.726 -3.893 1.00 94.12 86 PHE A C 1
ATOM 651 O O . PHE A 1 86 ? 5.682 -0.401 -4.953 1.00 94.12 86 PHE A O 1
ATOM 658 N N . LEU A 1 87 ? 5.197 -1.981 -3.440 1.00 95.00 87 LEU A N 1
ATOM 659 C CA . LEU A 1 87 ? 5.881 -3.051 -4.170 1.00 95.00 87 LEU A CA 1
ATOM 660 C C . LEU A 1 87 ? 5.221 -3.316 -5.529 1.00 95.00 87 LEU A C 1
ATOM 662 O O . LEU A 1 87 ? 5.917 -3.399 -6.536 1.00 95.00 87 LEU A O 1
ATOM 666 N N . SER A 1 88 ? 3.890 -3.362 -5.582 1.00 94.88 88 SER A N 1
ATOM 667 C CA . SER A 1 88 ? 3.143 -3.539 -6.833 1.00 94.88 88 SER A CA 1
ATOM 668 C C . SER A 1 88 ? 3.385 -2.390 -7.823 1.00 94.88 88 SER A C 1
ATOM 670 O O . SER A 1 88 ? 3.681 -2.610 -9.004 1.00 94.88 88 SER A O 1
ATOM 672 N N . TRP A 1 89 ? 3.348 -1.148 -7.332 1.00 95.50 89 TRP A N 1
ATOM 673 C CA . TRP A 1 89 ? 3.646 0.037 -8.137 1.00 95.50 89 TRP A CA 1
ATOM 674 C C . TRP A 1 89 ? 5.086 0.027 -8.668 1.00 95.50 89 TRP A C 1
ATOM 676 O O . TRP A 1 89 ? 5.318 0.278 -9.852 1.00 95.50 89 TRP A O 1
ATOM 686 N N . SER A 1 90 ? 6.064 -0.303 -7.820 1.00 94.25 90 SER A N 1
ATOM 687 C CA . SER A 1 90 ? 7.476 -0.320 -8.221 1.00 94.25 90 SER A CA 1
ATOM 688 C C . SER A 1 90 ? 7.791 -1.437 -9.221 1.00 94.25 90 SER A C 1
ATOM 690 O O . SER A 1 90 ? 8.501 -1.187 -10.194 1.00 94.25 90 SER A O 1
ATOM 692 N N . GLN A 1 91 ? 7.204 -2.628 -9.059 1.00 95.81 91 GLN A N 1
ATOM 693 C CA . GLN A 1 91 ? 7.303 -3.714 -10.041 1.00 95.81 91 GLN A CA 1
ATOM 694 C C . GLN A 1 91 ? 6.719 -3.312 -11.400 1.00 95.81 91 GLN A C 1
ATOM 696 O O . GLN A 1 91 ? 7.354 -3.540 -12.431 1.00 95.81 91 GLN A O 1
ATOM 701 N N . SER A 1 92 ? 5.549 -2.667 -11.403 1.00 95.38 92 SER A N 1
ATOM 702 C CA . SER A 1 92 ? 4.895 -2.208 -12.635 1.00 95.38 92 SER A CA 1
ATOM 703 C C . SER A 1 92 ? 5.750 -1.180 -13.382 1.00 95.38 92 SER A C 1
ATOM 705 O O . SER A 1 92 ? 5.950 -1.302 -14.590 1.00 95.38 92 SER A O 1
ATOM 707 N N . ASN A 1 93 ? 6.327 -0.209 -12.667 1.00 95.25 93 ASN A N 1
ATOM 708 C CA . ASN A 1 93 ? 7.210 0.790 -13.276 1.00 95.25 93 ASN A CA 1
ATOM 709 C C . ASN A 1 93 ? 8.505 0.190 -13.821 1.00 95.25 93 ASN A C 1
ATOM 711 O O . ASN A 1 93 ? 8.954 0.585 -14.894 1.00 95.25 93 ASN A O 1
ATOM 715 N N .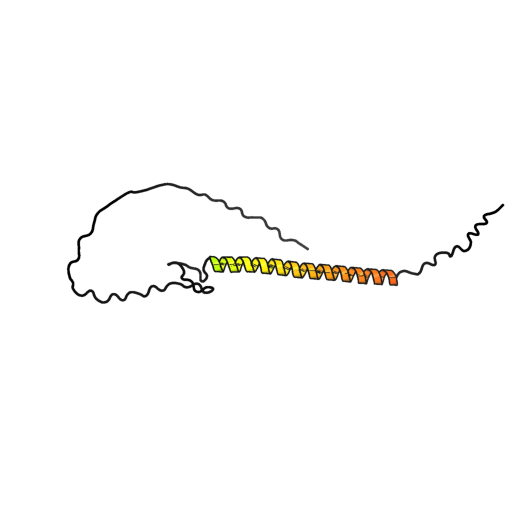 LEU A 1 94 ? 9.111 -0.758 -13.100 1.00 96.00 94 LEU A N 1
ATOM 716 C CA . LEU A 1 94 ? 10.332 -1.412 -13.564 1.00 96.00 94 LEU A CA 1
ATOM 717 C C . LEU A 1 94 ? 10.079 -2.193 -14.860 1.00 96.00 94 LEU A C 1
ATOM 719 O O . LEU A 1 94 ? 10.881 -2.123 -15.791 1.00 96.00 94 LEU A O 1
ATOM 723 N N . LEU A 1 95 ? 8.950 -2.903 -14.933 1.00 95.75 95 LEU A N 1
ATOM 724 C CA . LEU A 1 95 ? 8.562 -3.639 -16.130 1.00 95.75 95 LEU A CA 1
ATOM 725 C C . LEU A 1 95 ? 8.305 -2.691 -17.305 1.00 95.75 95 LEU A C 1
ATOM 727 O O . LEU A 1 95 ? 8.794 -2.946 -18.405 1.00 95.75 95 LEU A O 1
ATOM 731 N N . GLN A 1 96 ? 7.604 -1.579 -17.068 1.00 95.50 96 GLN A N 1
ATOM 732 C CA . GLN A 1 96 ? 7.367 -0.567 -18.096 1.00 95.50 96 GLN A CA 1
ATOM 733 C C . GLN A 1 96 ? 8.685 0.016 -18.621 1.00 95.50 96 GLN A C 1
ATOM 735 O O . GLN A 1 96 ? 8.909 0.027 -19.827 1.00 95.50 96 GLN A O 1
ATOM 740 N N . ALA A 1 97 ? 9.604 0.400 -17.730 1.00 93.06 97 ALA A N 1
ATOM 741 C CA . ALA A 1 97 ? 10.907 0.939 -18.118 1.00 93.06 97 ALA A CA 1
ATOM 742 C C . ALA A 1 97 ? 11.734 -0.059 -18.949 1.00 93.06 97 ALA A C 1
ATOM 744 O O . ALA A 1 97 ? 12.400 0.322 -19.917 1.00 93.06 97 ALA A O 1
ATOM 745 N N . PHE A 1 98 ? 11.681 -1.350 -18.605 1.00 94.12 98 PHE A N 1
ATOM 746 C CA . PHE A 1 98 ? 12.329 -2.400 -19.387 1.00 94.12 98 PHE A CA 1
ATOM 747 C C . PHE A 1 98 ? 11.727 -2.523 -20.793 1.00 94.12 98 PHE A C 1
ATOM 749 O O . PHE A 1 98 ? 12.466 -2.603 -21.778 1.00 94.12 98 PHE A O 1
ATOM 756 N N . LEU A 1 99 ? 10.396 -2.518 -20.898 1.00 94.25 99 LEU A N 1
ATOM 757 C CA . LEU A 1 99 ? 9.702 -2.578 -22.184 1.00 94.25 99 LEU A CA 1
ATOM 758 C C . LEU A 1 99 ? 10.020 -1.352 -23.047 1.00 94.25 99 LEU A C 1
ATOM 760 O O . LEU A 1 99 ? 10.404 -1.520 -24.205 1.00 94.25 99 LEU A O 1
ATOM 764 N N . ASP A 1 100 ? 9.972 -0.151 -22.474 1.00 91.62 100 ASP A N 1
ATOM 765 C CA . ASP A 1 100 ? 10.280 1.101 -23.172 1.00 91.62 100 ASP A CA 1
ATOM 766 C C . ASP A 1 100 ? 11.721 1.112 -23.695 1.00 91.62 100 ASP A C 1
ATOM 768 O O . ASP A 1 100 ? 11.981 1.519 -24.830 1.00 91.62 100 ASP A O 1
ATOM 772 N N . THR A 1 101 ? 12.663 0.591 -22.903 1.00 92.19 101 THR A N 1
ATOM 773 C CA . THR A 1 101 ? 14.069 0.465 -23.308 1.00 92.19 101 THR A CA 1
ATOM 774 C C . THR A 1 101 ? 14.221 -0.483 -24.497 1.00 92.19 101 THR A C 1
ATOM 776 O O . THR A 1 101 ? 14.924 -0.158 -25.454 1.00 92.19 101 THR A O 1
ATOM 779 N N . ARG A 1 102 ? 13.546 -1.643 -24.488 1.00 89.56 102 ARG A N 1
ATOM 780 C CA . ARG A 1 102 ? 13.606 -2.596 -25.613 1.00 89.56 102 ARG A CA 1
ATOM 781 C C . ARG A 1 102 ? 12.996 -2.024 -26.884 1.00 89.56 102 ARG A C 1
ATOM 783 O O . ARG A 1 102 ? 13.583 -2.182 -27.951 1.00 89.56 102 ARG A O 1
ATOM 790 N N . VAL A 1 103 ? 11.845 -1.367 -26.774 1.00 90.06 103 VAL A N 1
ATOM 791 C CA . VAL A 1 103 ? 11.183 -0.718 -27.913 1.00 90.06 103 VAL A CA 1
ATOM 792 C C . VAL A 1 103 ? 12.082 0.377 -28.486 1.00 90.06 103 VAL A C 1
ATOM 794 O O . VAL A 1 103 ? 12.327 0.400 -29.691 1.00 90.06 103 VAL A O 1
ATOM 797 N N . SER A 1 104 ? 12.664 1.215 -27.627 1.00 90.75 104 SER A N 1
ATOM 798 C CA . SER A 1 104 ? 13.588 2.278 -28.042 1.00 90.75 104 SER A CA 1
ATOM 799 C C . SER A 1 104 ? 14.841 1.724 -28.728 1.00 90.75 104 SER A C 1
ATOM 801 O O . SER A 1 104 ? 15.251 2.234 -29.769 1.00 90.75 104 SER A O 1
ATOM 803 N N . ALA A 1 105 ? 15.426 0.646 -28.196 1.00 90.00 105 ALA A N 1
ATOM 804 C CA . ALA A 1 105 ? 16.590 -0.010 -28.790 1.00 90.00 105 ALA A CA 1
ATOM 805 C C . ALA A 1 105 ? 16.286 -0.613 -30.173 1.00 90.00 105 ALA A C 1
ATOM 807 O O . ALA A 1 105 ? 17.107 -0.510 -31.084 1.00 90.00 105 ALA A O 1
ATOM 808 N N . LEU A 1 106 ? 15.101 -1.207 -30.353 1.00 88.94 106 LEU A N 1
ATOM 809 C CA . LEU A 1 106 ? 14.660 -1.727 -31.651 1.00 88.94 106 LEU A CA 1
ATOM 810 C C . LEU A 1 106 ? 14.455 -0.607 -32.671 1.00 88.94 106 LEU A C 1
ATOM 812 O O . LEU A 1 106 ? 14.943 -0.717 -33.793 1.00 88.94 106 LEU A O 1
ATOM 816 N N . HIS A 1 107 ? 13.789 0.481 -32.278 1.00 86.75 107 HIS A N 1
ATOM 817 C CA . HIS A 1 107 ? 13.624 1.649 -33.144 1.00 86.75 107 HIS A CA 1
ATOM 818 C C . HIS A 1 107 ? 14.972 2.236 -33.565 1.00 86.75 107 HIS A C 1
ATOM 820 O O . HIS A 1 107 ? 15.176 2.516 -34.745 1.00 86.75 107 HIS A O 1
ATOM 826 N N . TYR A 1 108 ? 15.915 2.356 -32.628 1.00 85.12 108 TYR A N 1
ATOM 827 C CA . TYR A 1 108 ? 17.268 2.814 -32.928 1.00 85.12 108 TYR A CA 1
ATOM 828 C C . TYR A 1 108 ? 17.960 1.912 -33.959 1.00 85.12 108 TYR A C 1
ATOM 830 O O . TYR A 1 108 ? 18.458 2.407 -34.969 1.00 85.12 108 TYR A O 1
ATOM 838 N N . ALA A 1 109 ? 17.921 0.591 -33.758 1.00 84.94 109 ALA A N 1
ATOM 839 C CA . ALA A 1 109 ? 18.510 -0.379 -34.680 1.00 84.94 109 ALA A CA 1
ATOM 840 C C . ALA A 1 109 ? 17.878 -0.341 -36.083 1.00 84.94 109 ALA A C 1
ATOM 842 O O . ALA A 1 109 ? 18.589 -0.487 -37.070 1.00 84.94 109 ALA A O 1
ATOM 843 N N . GLN A 1 110 ? 16.566 -0.112 -36.190 1.00 84.75 110 GLN A N 1
ATOM 844 C CA . GLN A 1 110 ? 15.877 0.023 -37.481 1.00 84.75 110 GLN A CA 1
ATOM 845 C C . GLN A 1 110 ? 16.192 1.342 -38.196 1.00 84.75 110 GLN A C 1
ATOM 847 O O . GLN A 1 110 ? 16.149 1.402 -39.421 1.00 84.75 110 GLN A O 1
ATOM 852 N N . SER A 1 111 ? 16.491 2.398 -37.439 1.00 82.62 111 SER A N 1
ATOM 853 C CA . SER A 1 111 ? 16.826 3.719 -37.983 1.00 82.62 111 SER A CA 1
ATOM 854 C C . SER A 1 111 ? 18.300 3.876 -38.377 1.00 82.62 111 SER A C 1
ATOM 856 O O . SER A 1 111 ? 18.661 4.866 -39.012 1.00 82.62 111 SER A O 1
ATOM 858 N N . MET A 1 112 ? 19.154 2.916 -38.008 1.00 74.56 112 MET A N 1
ATOM 859 C CA . MET A 1 112 ? 20.569 2.904 -38.370 1.00 74.56 112 MET A CA 1
ATOM 860 C C . MET A 1 112 ? 20.736 2.558 -39.856 1.00 74.56 112 MET A C 1
ATOM 862 O O . MET A 1 112 ? 20.305 1.482 -40.278 1.00 74.56 112 MET A O 1
ATOM 866 N N . PRO A 1 113 ? 21.380 3.417 -40.665 1.00 68.81 113 PRO A N 1
ATOM 867 C CA . PRO A 1 113 ? 21.738 3.045 -42.024 1.00 68.81 113 PRO A CA 1
ATOM 868 C C . PRO A 1 113 ? 22.728 1.875 -41.986 1.00 68.81 113 PRO A C 1
ATOM 870 O O . PRO A 1 113 ? 23.669 1.872 -41.191 1.00 68.81 113 PRO A O 1
ATOM 873 N N . LEU A 1 114 ? 22.522 0.886 -42.860 1.00 64.06 114 LEU A N 1
ATOM 874 C CA . LEU A 1 114 ? 23.518 -0.144 -43.147 1.00 64.06 114 LEU A CA 1
ATOM 875 C C . LEU A 1 114 ? 24.755 0.557 -43.711 1.00 64.06 114 LEU A C 1
ATOM 877 O O . LEU A 1 114 ? 24.798 0.930 -44.879 1.00 64.06 114 LEU A O 1
ATOM 881 N N . VAL A 1 115 ? 25.745 0.797 -42.855 1.00 64.69 115 VAL A N 1
ATOM 882 C CA . VAL A 1 115 ? 27.070 1.202 -43.310 1.00 64.69 115 VAL A CA 1
ATOM 883 C C . VAL A 1 115 ? 27.678 -0.039 -43.948 1.00 64.69 115 VAL A C 1
ATOM 885 O O . VAL A 1 115 ? 27.979 -1.003 -43.243 1.00 64.69 115 VAL A O 1
ATOM 888 N N . ASP A 1 116 ? 27.822 -0.029 -45.274 1.00 60.66 116 ASP A N 1
ATOM 889 C CA . ASP A 1 116 ? 28.593 -1.040 -45.991 1.00 60.66 116 ASP A CA 1
ATOM 890 C C . ASP A 1 116 ? 30.014 -1.052 -45.418 1.00 60.66 116 ASP A C 1
ATOM 892 O O . ASP A 1 116 ? 30.829 -0.156 -45.656 1.00 60.66 116 ASP A O 1
ATOM 896 N N . LEU A 1 117 ? 30.302 -2.064 -44.602 1.00 60.66 117 LEU A N 1
ATOM 897 C CA . LEU A 1 117 ? 31.664 -2.370 -44.199 1.00 60.66 117 LEU A CA 1
ATOM 898 C C . LEU A 1 117 ? 32.418 -2.754 -45.474 1.00 60.66 117 LEU A C 1
ATOM 900 O O . LEU A 1 117 ? 31.960 -3.654 -46.183 1.00 60.66 117 LEU A O 1
ATOM 904 N N . PRO A 1 118 ? 33.560 -2.115 -45.791 1.00 54.75 118 PRO A N 1
ATOM 905 C CA . PRO A 1 118 ? 34.326 -2.494 -46.962 1.00 54.75 118 PRO A CA 1
ATOM 906 C C . PRO A 1 118 ? 34.703 -3.968 -46.831 1.00 54.75 118 PRO A C 1
ATOM 908 O O . PRO A 1 118 ? 35.446 -4.363 -45.928 1.00 54.75 118 PRO A O 1
ATOM 911 N N . HIS A 1 119 ? 34.159 -4.777 -47.737 1.00 55.09 119 HIS A N 1
ATOM 912 C CA . HIS A 1 119 ? 34.515 -6.171 -47.919 1.00 55.09 119 HIS A CA 1
ATOM 913 C C . HIS A 1 119 ? 35.993 -6.217 -48.323 1.00 55.09 119 HIS A C 1
ATOM 915 O O . HIS A 1 119 ? 36.332 -6.099 -49.499 1.00 55.09 119 HIS A O 1
ATOM 921 N N . LYS A 1 120 ? 36.898 -6.336 -47.343 1.00 57.44 120 LYS A N 1
ATOM 922 C CA . LYS A 1 120 ? 38.303 -6.661 -47.598 1.00 57.44 120 LYS A CA 1
ATOM 923 C C . LYS A 1 120 ? 38.358 -8.095 -48.118 1.00 57.44 120 LYS A C 1
ATOM 925 O O . LYS A 1 120 ? 38.504 -9.041 -47.350 1.00 57.44 120 LYS A O 1
ATOM 930 N N . SER A 1 121 ? 38.192 -8.244 -49.427 1.00 66.25 121 SER A N 1
ATOM 931 C CA . SER A 1 121 ? 38.625 -9.432 -50.145 1.00 66.25 121 SER A CA 1
ATOM 932 C C . SER A 1 121 ? 40.153 -9.510 -50.095 1.00 66.25 121 SER A C 1
ATOM 934 O O . SER A 1 121 ? 40.836 -8.501 -50.249 1.00 66.25 121 SER A O 1
ATOM 936 N N . GLU A 1 122 ? 40.645 -10.730 -49.897 1.00 55.19 122 GLU A N 1
ATOM 937 C CA . GLU A 1 122 ? 42.024 -11.173 -50.130 1.00 55.19 122 GLU A CA 1
ATOM 938 C C . GLU A 1 122 ? 43.085 -10.734 -49.109 1.00 55.19 122 GLU A C 1
ATOM 940 O O . GLU A 1 122 ? 43.864 -9.806 -49.302 1.00 55.19 122 GLU A O 1
ATOM 945 N N . ALA A 1 123 ? 43.214 -11.543 -48.056 1.00 57.22 123 ALA A N 1
ATOM 946 C CA . ALA A 1 123 ? 44.528 -11.882 -47.524 1.00 57.22 123 ALA A CA 1
ATOM 947 C C . ALA A 1 123 ? 44.900 -13.281 -48.043 1.00 57.22 123 ALA A C 1
ATOM 949 O O . ALA A 1 123 ? 44.626 -14.291 -47.397 1.00 57.22 123 ALA A O 1
ATOM 950 N N . SER A 1 124 ? 45.498 -13.340 -49.235 1.00 55.72 124 SER A N 1
ATOM 951 C CA . SER A 1 124 ? 46.188 -14.537 -49.723 1.00 55.72 124 SER A CA 1
ATOM 952 C C . SER A 1 124 ? 47.454 -14.733 -48.893 1.00 55.72 124 SER A C 1
ATOM 954 O O . SER A 1 124 ? 48.481 -14.104 -49.138 1.00 55.72 124 SER A O 1
ATOM 956 N N . PHE A 1 125 ? 47.375 -15.580 -47.871 1.00 50.69 125 PHE A N 1
ATOM 957 C CA . PHE A 1 125 ? 48.535 -15.997 -47.091 1.00 50.69 125 PHE A CA 1
ATOM 958 C C . PHE A 1 125 ? 49.232 -17.145 -47.839 1.00 50.69 125 PHE A C 1
ATOM 960 O O . PHE A 1 125 ? 48.866 -18.309 -47.697 1.00 50.69 125 PHE A O 1
ATOM 967 N N . SER A 1 126 ? 50.212 -16.815 -48.685 1.00 56.69 126 SER A N 1
ATOM 968 C CA . SER A 1 126 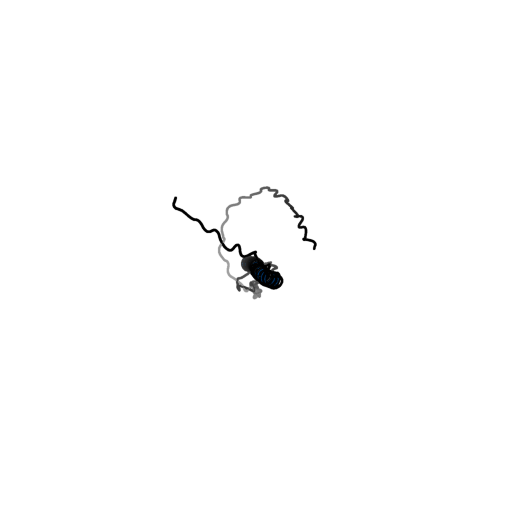? 51.101 -17.807 -49.303 1.00 56.69 126 SER A CA 1
ATOM 969 C C . SER A 1 126 ? 52.175 -18.208 -48.294 1.00 56.69 126 SER A C 1
ATOM 971 O O . S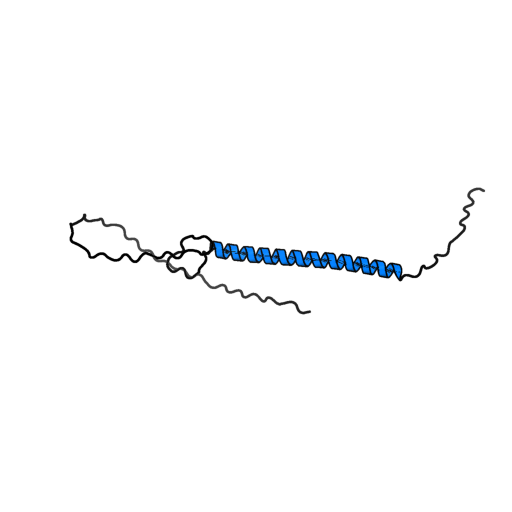ER A 1 126 ? 53.188 -17.528 -48.149 1.00 56.69 126 SER A O 1
ATOM 973 N N . ILE A 1 127 ? 51.944 -19.302 -47.572 1.00 52.75 127 ILE A N 1
ATOM 974 C CA . ILE A 1 127 ? 52.975 -19.987 -46.786 1.00 52.75 127 ILE A CA 1
ATOM 975 C C . ILE A 1 127 ? 53.570 -21.037 -47.719 1.00 52.75 127 ILE A C 1
ATOM 977 O O . ILE A 1 127 ? 52.817 -21.897 -48.148 1.00 52.75 127 ILE A O 1
ATOM 981 N N . PHE A 1 128 ? 54.855 -20.899 -48.059 1.00 56.19 128 PHE A N 1
ATOM 982 C CA . PHE A 1 128 ? 55.809 -21.871 -48.636 1.00 56.19 128 PHE A CA 1
ATOM 983 C C . PHE A 1 128 ? 56.671 -21.203 -49.721 1.00 56.19 128 PHE A C 1
ATOM 985 O O . PHE A 1 128 ? 56.295 -21.189 -50.891 1.00 56.19 128 PHE A O 1
ATOM 992 N N . GLN A 1 129 ? 57.838 -20.691 -49.314 1.00 46.00 129 GLN A N 1
ATOM 993 C CA . GLN A 1 129 ? 59.113 -20.819 -50.035 1.00 46.00 129 GLN A CA 1
ATOM 994 C C . GLN A 1 129 ? 60.237 -20.973 -49.012 1.00 46.00 129 GLN A C 1
ATOM 996 O O . GLN A 1 129 ? 60.193 -20.239 -47.999 1.00 46.00 129 GLN A O 1
#

Solvent-accessible surface area (backbone atoms only — not comparable to full-atom values): 9051 Å² total; per-residue (Å²): 140,86,81,88,84,82,83,82,88,85,84,89,80,86,87,82,83,83,89,83,86,83,91,84,80,88,86,81,87,81,84,90,80,86,83,80,84,80,73,85,72,79,72,72,76,81,78,68,48,56,15,77,83,77,67,44,79,44,63,90,90,62,89,63,62,51,47,72,64,62,52,48,51,53,54,52,50,51,50,52,51,50,51,52,52,50,52,54,52,51,53,52,51,52,53,49,54,52,51,53,50,54,53,50,54,51,52,51,61,71,69,51,76,85,75,81,71,80,80,80,74,80,84,82,79,84,84,87,132

Foldseek 3Di:
DDDDDDDDDDDDDDDDDDDDDDDDDDDDDDDDDDDDDDDPPPPPPPPFQAQPPPRDGDDPPDPDNHDPVVVVVVVVVVVVVVVVVVVVVVVVVVVVVVVVVVVVVVVVVVPDPPDPDPPPPDPPPDPDD

Radius of gyration: 40.73 Å; Cα contacts (8 Å, |Δi|>4): 29; chains: 1; bounding box: 96×40×113 Å

Secondary structure (DSSP, 8-state):
-PPPP--------------------------------------------B-TTT-PBPPTT---SS-HHHHHHHHHHHHHHHHHHHHHHHHHHHHHHHHHHHHHHHHHHHHS-----------------

Organism: Pelobates cultripes (NCBI:txid61616)

Sequence (129 aa):
MRAPSWTGHRSTEAIEEPLESPSHKSMSNPEPVDKPAEKGKCLSKTIHLICSACSHPLPDGYKRKHCNTCAKEAAEESKKSEVSSFLSWSQSNLLQAFLDTRVSALHYAQSMPLVDLPHKSEASFSIFQ

Mean predicted aligned error: 20.88 Å

pLDDT: mean 70.29, std 20.37, range [38.75, 96.0]